Protein AF-A0A4Y5STG7-F1 (afdb_monomer_lite)

pLDDT: mean 82.43, std 17.1, range [33.97, 97.94]

Foldseek 3Di:
DDDDDPVVLLVVLQVLQVVLCVQAVQAAHSLLLQLLLLLQLLQPDHDDCVQVVCVNRVNDDGGDDPDPVSVVVNVVSSVVSSVVQNVQLPPVHNDDGDFDADPPPRATDNPSSVNSNVVNCVSCVPRVVVVLVDPPCVSVVSCVVVVPHPDPCPPPPNVVD

Sequence (161 aa):
MSGWHKQAELKRLDDALLKAAETNDDIMFLSELDGFFAGLLVCPDMIPPSRWLKEVWGGTVEPTFDSLADMQALLDLMMGHYNRVARMLTAPASYGPVMDEDRHSGQVIVANWVEGFVRAVRLQPSSWRRLSESDDRRRLQPFHSCSKYPWRGRERAILMM

Radius of gyration: 15.79 Å; chains: 1; bounding box: 41×28×42 Å

Secondary structure (DSSP, 8-state):
--S-S-HHHHHHHHHHHHHHHTT-TTSPPHHHHHHHHHHHHHSSS---HHHHHHHHTTTT-PPP-SSHHHHHHHHHHHHHHHHHHHHHHSSSP------EE-TTT--EEHHHHHHHHHHHHHH-HHHHHHHHTSS-GGGGGGGGGGGGS--TTTTTSGGG-

InterPro domains:
  IPR011978 YgfB-like [PF03695] (12-148)
  IPR011978 YgfB-like [TIGR02292] (9-136)
  IPR036255 YgfB-like superfamily [G3DSA:1.20.120.740] (7-151)
  IPR036255 YgfB-like superfamily [SSF101327] (10-148)

Structure (mmCIF, N/CA/C/O backbone):
data_AF-A0A4Y5STG7-F1
#
_entry.id   AF-A0A4Y5STG7-F1
#
loop_
_atom_site.group_PDB
_atom_site.id
_atom_site.type_symbol
_atom_site.label_atom_id
_atom_site.label_alt_id
_atom_site.label_comp_id
_atom_site.label_asym_id
_atom_site.label_entity_id
_atom_site.label_seq_id
_atom_site.pdbx_PDB_ins_code
_atom_site.Cartn_x
_atom_site.Cartn_y
_atom_site.Cartn_z
_atom_site.occupancy
_atom_site.B_iso_or_equiv
_atom_site.auth_seq_id
_atom_site.auth_comp_id
_atom_site.auth_asym_id
_atom_site.auth_atom_id
_atom_site.pdbx_PDB_model_num
ATOM 1 N N . MET A 1 1 ? -19.951 -1.371 -9.783 1.00 44.19 1 MET A N 1
ATOM 2 C CA . MET A 1 1 ? -18.694 -2.131 -9.610 1.00 44.19 1 MET A CA 1
ATOM 3 C C . MET A 1 1 ? -18.611 -3.269 -10.626 1.00 44.19 1 MET A C 1
ATOM 5 O O . MET A 1 1 ? -19.125 -4.356 -10.373 1.00 44.19 1 MET A O 1
ATOM 9 N N . SER A 1 2 ? -18.013 -3.034 -11.798 1.00 39.97 2 SER A N 1
ATOM 10 C CA . SER A 1 2 ? -17.689 -4.124 -12.732 1.00 39.97 2 SER A CA 1
ATOM 11 C C . SER A 1 2 ? -16.561 -4.993 -12.165 1.00 39.97 2 SER A C 1
ATOM 13 O O . SER A 1 2 ? -15.639 -4.483 -11.534 1.00 39.97 2 SER A O 1
ATOM 15 N N . GLY A 1 3 ? -16.683 -6.311 -12.341 1.00 52.72 3 GLY A N 1
ATOM 16 C CA . GLY A 1 3 ? -15.850 -7.328 -11.702 1.00 52.72 3 GLY A CA 1
ATOM 17 C C . GLY A 1 3 ? -14.376 -7.310 -12.109 1.00 52.72 3 GLY A C 1
ATOM 18 O O . GLY A 1 3 ? -14.059 -6.849 -13.195 1.00 52.72 3 GLY A O 1
ATOM 19 N N . TRP A 1 4 ? -13.534 -7.806 -11.184 1.00 45.47 4 TRP A N 1
ATOM 20 C CA . TRP A 1 4 ? -12.245 -8.529 -11.353 1.00 45.47 4 TRP A CA 1
ATOM 21 C C . TRP A 1 4 ? -11.451 -8.707 -10.049 1.00 45.47 4 TRP A C 1
ATOM 23 O O . TRP A 1 4 ? -10.384 -9.321 -10.034 1.00 45.47 4 TRP A O 1
ATOM 33 N N . HIS A 1 5 ? -12.011 -8.295 -8.913 1.00 54.47 5 HIS A N 1
ATOM 34 C CA . HIS A 1 5 ? -11.420 -8.517 -7.599 1.00 54.47 5 HIS A CA 1
ATOM 35 C C . HIS A 1 5 ? -12.252 -9.513 -6.782 1.00 54.47 5 HIS A C 1
ATOM 37 O O . HIS A 1 5 ? -13.481 -9.519 -6.871 1.00 54.47 5 HIS A O 1
ATOM 43 N N . LYS A 1 6 ? -11.606 -10.335 -5.941 1.00 56.09 6 LYS A N 1
ATOM 44 C CA . LYS A 1 6 ? -12.297 -10.960 -4.800 1.00 56.09 6 LYS A CA 1
ATOM 45 C C . LYS A 1 6 ? -12.760 -9.821 -3.886 1.00 56.09 6 LYS A C 1
ATOM 47 O O . LYS A 1 6 ? -11.995 -9.365 -3.043 1.00 56.09 6 LYS A O 1
ATOM 52 N N . GLN A 1 7 ? -13.984 -9.346 -4.110 1.00 69.44 7 GLN A N 1
ATOM 53 C CA . GLN A 1 7 ? -14.515 -8.119 -3.510 1.00 69.44 7 GLN A CA 1
ATOM 54 C C . GLN A 1 7 ? -14.504 -8.157 -1.979 1.00 69.44 7 GLN A C 1
ATOM 56 O O . GLN A 1 7 ? -14.315 -7.129 -1.348 1.00 69.44 7 GLN A O 1
ATOM 61 N N . ALA A 1 8 ? -14.651 -9.340 -1.375 1.00 85.19 8 ALA A N 1
ATOM 62 C CA . ALA A 1 8 ? -14.747 -9.473 0.075 1.00 85.19 8 ALA A CA 1
ATOM 63 C C . ALA A 1 8 ? -13.466 -9.055 0.819 1.00 85.19 8 ALA A C 1
ATOM 65 O O . ALA A 1 8 ? -13.561 -8.326 1.797 1.00 85.19 8 ALA A O 1
ATOM 66 N N . GLU A 1 9 ? -12.281 -9.477 0.365 1.00 89.62 9 GLU A N 1
ATOM 67 C CA . GLU A 1 9 ? -11.023 -9.138 1.055 1.00 89.62 9 GLU A CA 1
ATOM 68 C C . GLU A 1 9 ? -10.639 -7.670 0.848 1.00 89.62 9 GLU A C 1
ATOM 70 O O . GLU A 1 9 ? -10.212 -7.014 1.791 1.00 89.62 9 GLU A O 1
ATOM 75 N N . LEU A 1 10 ? -10.848 -7.131 -0.362 1.00 92.00 10 LEU A N 1
ATOM 76 C CA . LEU A 1 10 ? -10.639 -5.701 -0.606 1.00 92.00 10 LEU A CA 1
ATOM 77 C C . LEU A 1 10 ? -11.610 -4.851 0.207 1.00 92.00 10 LEU A C 1
ATOM 79 O O . LEU A 1 10 ? -11.184 -3.870 0.792 1.00 92.00 10 LEU A O 1
ATOM 83 N N . LYS A 1 11 ? -12.882 -5.256 0.303 1.00 92.94 11 LYS A N 1
ATOM 84 C CA . LYS A 1 11 ? -13.861 -4.556 1.135 1.00 92.94 11 LYS A CA 1
ATOM 85 C C . LYS A 1 11 ? -13.470 -4.588 2.614 1.00 92.94 11 LYS A C 1
ATOM 87 O O . LYS A 1 11 ? -13.570 -3.570 3.277 1.00 92.94 11 LYS A O 1
ATOM 92 N N . ARG A 1 12 ? -13.018 -5.734 3.136 1.00 95.38 12 ARG A N 1
ATOM 93 C CA . ARG A 1 12 ? -12.550 -5.824 4.531 1.00 95.38 12 ARG A CA 1
ATOM 94 C C . ARG A 1 12 ? -11.361 -4.907 4.791 1.00 95.38 12 ARG A C 1
ATOM 96 O O . ARG A 1 12 ? -11.323 -4.273 5.836 1.00 95.38 12 ARG A O 1
ATOM 103 N N . LEU A 1 13 ? -10.412 -4.850 3.856 1.00 96.75 13 LEU A N 1
ATOM 104 C CA . LEU A 1 13 ? -9.285 -3.928 3.954 1.00 96.75 13 LEU A CA 1
ATOM 105 C C . LEU A 1 13 ? -9.756 -2.469 3.896 1.00 96.75 13 LEU A C 1
ATOM 107 O O . LEU A 1 13 ? -9.337 -1.688 4.735 1.00 96.75 13 LEU A O 1
ATOM 111 N N . ASP A 1 14 ? -10.651 -2.124 2.970 1.00 95.69 14 ASP A N 1
ATOM 112 C CA . ASP A 1 14 ? -11.227 -0.777 2.856 1.00 95.69 14 ASP A CA 1
ATOM 113 C C . ASP A 1 14 ? -11.916 -0.343 4.156 1.00 95.69 14 ASP A C 1
ATOM 115 O O . ASP A 1 14 ? -11.579 0.686 4.732 1.00 95.69 14 ASP A O 1
ATOM 119 N N . ASP A 1 15 ? -12.811 -1.187 4.682 1.00 95.50 15 ASP A N 1
ATOM 120 C CA . ASP A 1 15 ? -13.522 -0.936 5.936 1.00 95.50 15 ASP A CA 1
ATOM 121 C C . ASP A 1 15 ? -12.534 -0.764 7.114 1.00 95.50 15 ASP A C 1
ATOM 123 O O . ASP A 1 15 ? -12.730 0.094 7.975 1.00 95.50 15 ASP A O 1
ATOM 127 N N . ALA A 1 16 ? -11.459 -1.561 7.158 1.00 95.56 16 ALA A N 1
ATOM 128 C CA . ALA A 1 16 ? -10.450 -1.488 8.215 1.00 95.56 16 ALA A CA 1
ATOM 129 C C . ALA A 1 16 ? -9.566 -0.231 8.114 1.00 95.56 16 ALA A C 1
ATOM 131 O O . ALA A 1 16 ? -9.247 0.365 9.143 1.00 95.56 16 ALA A O 1
ATOM 132 N N . LEU A 1 17 ? -9.201 0.196 6.899 1.00 95.44 17 LEU A N 1
ATOM 133 C CA . LEU A 1 17 ? -8.479 1.451 6.662 1.00 95.44 17 LEU A CA 1
ATOM 134 C C . LEU A 1 17 ? -9.345 2.658 7.035 1.00 95.44 17 LEU A C 1
ATOM 136 O O . LEU A 1 17 ? -8.863 3.565 7.706 1.00 95.44 17 LEU A O 1
ATOM 140 N N . LEU A 1 18 ? -10.635 2.637 6.680 1.00 94.44 18 LEU A N 1
ATOM 141 C CA . LEU A 1 18 ? -11.593 3.675 7.071 1.00 94.44 18 LEU A CA 1
ATOM 142 C C . LEU A 1 18 ? -11.741 3.774 8.593 1.00 94.44 18 LEU A C 1
ATOM 144 O O . LEU A 1 18 ? -11.755 4.882 9.119 1.00 94.44 18 LEU A O 1
ATOM 148 N N . LYS A 1 19 ? -11.797 2.640 9.308 1.00 94.19 19 LYS A N 1
ATOM 149 C CA . LYS A 1 19 ? -11.814 2.639 10.780 1.00 94.19 19 LYS A CA 1
ATOM 150 C C . LYS A 1 19 ? -10.522 3.227 11.355 1.00 94.19 19 LYS A C 1
ATOM 152 O O . LYS A 1 19 ? -10.571 4.065 12.245 1.00 94.19 19 LYS A O 1
ATOM 157 N N . ALA A 1 20 ? -9.358 2.809 10.857 1.00 92.88 20 ALA A N 1
ATOM 158 C CA . ALA A 1 20 ? -8.079 3.338 11.332 1.00 92.88 20 ALA A CA 1
ATOM 159 C C . ALA A 1 20 ? -7.955 4.856 11.094 1.00 92.88 20 ALA A C 1
ATOM 161 O O . ALA A 1 20 ? -7.399 5.563 11.940 1.00 92.88 20 ALA A O 1
ATOM 162 N N . ALA A 1 21 ? -8.550 5.355 10.005 1.00 93.00 21 ALA A N 1
ATOM 163 C CA . ALA A 1 21 ? -8.574 6.773 9.667 1.00 93.00 21 ALA A CA 1
ATOM 164 C C . ALA A 1 21 ? -9.324 7.655 10.677 1.00 93.00 21 ALA A C 1
ATOM 166 O O . ALA A 1 21 ? -9.066 8.852 10.754 1.00 93.00 21 ALA A O 1
ATOM 167 N N . GLU A 1 22 ? -10.193 7.076 11.513 1.00 92.88 22 GLU A N 1
ATOM 168 C CA . GLU A 1 22 ? -10.847 7.797 12.615 1.00 92.88 22 GLU A CA 1
ATOM 169 C C . GLU A 1 22 ? -9.840 8.307 13.661 1.00 92.88 22 GLU A C 1
ATOM 171 O O . GLU A 1 22 ? -10.132 9.253 14.392 1.00 92.88 22 GLU A O 1
ATOM 176 N N . THR A 1 23 ? -8.653 7.693 13.733 1.00 90.81 23 THR A N 1
ATOM 177 C CA . THR A 1 23 ? -7.586 8.041 14.690 1.00 90.81 23 THR A CA 1
ATOM 178 C C . THR A 1 23 ? -6.306 8.556 14.028 1.00 90.81 23 THR A C 1
ATOM 180 O O . THR A 1 23 ? -5.401 9.004 14.730 1.00 90.81 23 THR A O 1
ATOM 183 N N . ASN A 1 24 ? -6.223 8.486 12.697 1.00 90.94 24 ASN A N 1
ATOM 184 C CA . ASN A 1 24 ? -5.108 8.973 11.892 1.00 90.94 24 ASN A CA 1
ATOM 185 C C . ASN A 1 24 ? -5.610 9.340 10.487 1.00 90.94 24 ASN A C 1
ATOM 187 O O . ASN A 1 24 ? -5.782 8.465 9.645 1.00 90.94 24 ASN A O 1
ATOM 191 N N . ASP A 1 25 ? -5.810 10.624 10.222 1.00 88.50 25 ASP A N 1
ATOM 192 C CA . ASP A 1 25 ? -6.300 11.137 8.941 1.00 88.50 25 ASP A CA 1
ATOM 193 C C . ASP A 1 25 ? -5.273 11.078 7.796 1.00 88.50 25 ASP A C 1
ATOM 195 O O . ASP A 1 25 ? -5.662 11.202 6.635 1.00 88.50 25 ASP A O 1
ATOM 199 N N . ASP A 1 26 ? -3.999 10.816 8.098 1.00 90.88 26 ASP A N 1
ATOM 200 C CA . ASP A 1 26 ? -2.914 10.684 7.117 1.00 90.88 26 ASP A CA 1
ATOM 201 C C . ASP A 1 26 ? -2.709 9.234 6.617 1.00 90.88 26 ASP A C 1
ATOM 203 O O . ASP A 1 26 ? -1.812 8.967 5.803 1.00 90.88 26 ASP A O 1
ATOM 207 N N . ILE A 1 27 ? -3.505 8.269 7.097 1.00 94.00 27 ILE A N 1
ATOM 208 C CA . ILE A 1 27 ? -3.437 6.878 6.628 1.00 94.00 27 ILE A CA 1
ATOM 209 C C . ILE A 1 27 ? -3.841 6.758 5.150 1.00 94.00 27 ILE A C 1
ATOM 211 O O . ILE A 1 27 ? -4.829 7.336 4.702 1.00 94.00 27 ILE A O 1
ATOM 215 N N . MET A 1 28 ? -3.116 5.936 4.388 1.00 95.69 28 MET A N 1
ATOM 216 C CA . MET A 1 28 ? -3.475 5.641 2.996 1.00 95.69 28 MET A CA 1
ATOM 217 C C . MET A 1 28 ? -4.810 4.893 2.897 1.00 95.69 28 MET A C 1
ATOM 219 O O . MET A 1 28 ? -4.991 3.837 3.509 1.00 95.69 28 MET A O 1
ATOM 223 N N . PHE A 1 29 ? -5.701 5.363 2.025 1.00 95.06 29 PHE A N 1
ATOM 224 C CA . PHE A 1 29 ? -6.905 4.619 1.640 1.00 95.06 29 PHE A CA 1
ATOM 225 C C . PHE A 1 29 ? -6.623 3.573 0.558 1.00 95.06 29 PHE A C 1
ATOM 227 O O . PHE A 1 29 ? -5.552 3.552 -0.045 1.00 95.06 29 PHE A O 1
ATOM 234 N N . LEU A 1 30 ? -7.587 2.682 0.299 1.00 96.31 30 LEU A N 1
ATOM 235 C CA . LEU A 1 30 ? -7.372 1.461 -0.482 1.00 96.31 30 LEU A CA 1
ATOM 236 C C . LEU A 1 30 ? -6.740 1.697 -1.868 1.00 96.31 30 LEU A C 1
ATOM 238 O O . LEU A 1 30 ? -5.811 0.980 -2.237 1.00 96.31 30 LEU A O 1
ATOM 242 N N . SER A 1 31 ? -7.226 2.682 -2.628 1.00 96.00 31 SER A N 1
ATOM 243 C CA . SER A 1 31 ? -6.688 3.020 -3.957 1.00 96.00 31 SER A CA 1
ATOM 244 C C . SER A 1 31 ? -5.243 3.527 -3.886 1.00 96.00 31 SER A C 1
ATOM 246 O O . SER A 1 31 ? -4.383 3.069 -4.641 1.00 96.00 31 SER A O 1
ATOM 248 N N . GLU A 1 32 ? -4.942 4.414 -2.932 1.00 97.19 32 GLU A N 1
ATOM 249 C CA . GLU A 1 32 ? -3.579 4.896 -2.681 1.00 97.19 32 GLU A CA 1
ATOM 250 C C . GLU A 1 32 ? -2.660 3.749 -2.237 1.00 97.19 32 GLU A C 1
ATOM 252 O O . GLU A 1 32 ? -1.571 3.578 -2.783 1.00 97.19 32 GLU A O 1
ATOM 257 N N . LEU A 1 33 ? -3.119 2.901 -1.315 1.00 97.94 33 LEU A N 1
ATOM 258 C CA . LEU A 1 33 ? -2.368 1.752 -0.815 1.00 97.94 33 LEU A CA 1
ATOM 259 C C . LEU A 1 33 ? -2.041 0.738 -1.926 1.00 97.94 33 LEU A C 1
ATOM 261 O O . LEU A 1 33 ? -0.920 0.227 -1.977 1.00 97.94 33 LEU A O 1
ATOM 265 N N . ASP A 1 34 ? -2.982 0.457 -2.833 1.00 97.56 34 ASP A N 1
ATOM 266 C CA . ASP A 1 34 ? -2.744 -0.422 -3.987 1.00 97.56 34 ASP A CA 1
ATOM 267 C C . ASP A 1 34 ? -1.675 0.162 -4.921 1.00 97.56 34 ASP A C 1
ATOM 269 O O . ASP A 1 34 ? -0.756 -0.552 -5.335 1.00 97.56 34 ASP A O 1
ATOM 273 N N . GLY A 1 35 ? -1.738 1.468 -5.200 1.00 96.12 35 GLY A N 1
ATOM 274 C CA . GLY A 1 35 ? -0.716 2.165 -5.980 1.00 96.12 35 GLY A CA 1
ATOM 275 C C . GLY A 1 35 ? 0.652 2.153 -5.308 1.00 96.12 35 GLY A C 1
ATOM 276 O O . GLY A 1 35 ? 1.668 1.881 -5.957 1.00 96.12 35 GLY A O 1
ATOM 277 N N . PHE A 1 36 ? 0.685 2.354 -3.992 1.00 97.50 36 PHE A N 1
ATOM 278 C CA . PHE A 1 36 ? 1.898 2.268 -3.188 1.00 97.50 36 PHE A CA 1
ATOM 279 C C . PHE A 1 36 ? 2.520 0.871 -3.257 1.00 97.50 36 PHE A C 1
ATOM 281 O O . PHE A 1 36 ? 3.694 0.737 -3.603 1.00 97.50 36 PHE A O 1
ATOM 288 N N . PHE A 1 37 ? 1.743 -0.190 -3.030 1.00 97.81 37 PHE A N 1
ATOM 289 C CA . PHE A 1 37 ? 2.237 -1.564 -3.134 1.00 97.81 37 PHE A CA 1
ATOM 290 C C . PHE A 1 37 ? 2.693 -1.927 -4.543 1.00 97.81 37 PHE A C 1
ATOM 292 O O . PHE A 1 37 ? 3.731 -2.577 -4.692 1.00 97.81 37 PHE A O 1
ATOM 299 N N . ALA A 1 38 ? 1.979 -1.478 -5.575 1.00 95.56 38 ALA A N 1
ATOM 300 C CA . ALA A 1 38 ? 2.411 -1.655 -6.953 1.00 95.56 38 ALA A CA 1
ATOM 301 C C . ALA A 1 38 ? 3.780 -1.002 -7.197 1.00 95.56 38 ALA A C 1
ATOM 303 O O . ALA A 1 38 ? 4.667 -1.644 -7.757 1.00 95.56 38 ALA A O 1
ATOM 304 N N . GLY A 1 39 ? 3.994 0.223 -6.711 1.00 93.81 39 GLY A N 1
ATOM 305 C CA . GLY A 1 39 ? 5.297 0.885 -6.769 1.00 93.81 39 GLY A CA 1
ATOM 306 C C . GLY A 1 39 ? 6.383 0.103 -6.025 1.00 93.81 39 GLY A C 1
ATOM 307 O O . GLY A 1 39 ? 7.427 -0.201 -6.601 1.00 93.81 39 GLY A O 1
ATOM 308 N N . LEU A 1 40 ? 6.136 -0.313 -4.779 1.00 95.62 40 LEU A N 1
ATOM 309 C CA . LEU A 1 40 ? 7.107 -1.090 -3.994 1.00 95.62 40 LEU A CA 1
ATOM 310 C C . LEU A 1 40 ? 7.556 -2.370 -4.711 1.00 95.62 40 LEU A C 1
ATOM 312 O O . LEU A 1 40 ? 8.731 -2.720 -4.663 1.00 95.62 40 LEU A O 1
ATOM 316 N N . LEU A 1 41 ? 6.619 -3.070 -5.352 1.00 94.19 41 LEU A N 1
ATOM 317 C CA . LEU A 1 41 ? 6.858 -4.361 -6.000 1.00 94.19 41 LEU A CA 1
ATOM 318 C C . LEU A 1 41 ? 7.508 -4.245 -7.384 1.00 94.19 41 LEU A C 1
ATOM 320 O O . LEU A 1 41 ? 8.085 -5.213 -7.876 1.00 94.19 41 LEU A O 1
ATOM 324 N N . VAL A 1 42 ? 7.417 -3.076 -8.014 1.00 90.88 42 VAL A N 1
ATOM 325 C CA . VAL A 1 42 ? 8.059 -2.777 -9.305 1.00 90.88 42 VAL A CA 1
ATOM 326 C C . VAL A 1 42 ? 9.458 -2.210 -9.113 1.00 90.88 42 VAL A C 1
ATOM 328 O O . VAL A 1 42 ? 10.309 -2.368 -9.994 1.00 90.88 42 VAL A O 1
ATOM 331 N N . CYS A 1 43 ? 9.701 -1.573 -7.964 1.00 89.31 43 CYS A N 1
ATOM 332 C CA . CYS A 1 43 ? 11.016 -1.097 -7.572 1.00 89.31 43 CYS A CA 1
ATOM 333 C C . CYS A 1 43 ? 12.054 -2.230 -7.726 1.00 89.31 43 CYS A C 1
ATOM 335 O O . CYS A 1 43 ? 11.841 -3.328 -7.206 1.00 89.31 43 CYS A O 1
ATOM 337 N N . PRO A 1 44 ? 13.185 -1.996 -8.421 1.00 83.50 44 PRO A N 1
ATOM 338 C CA . PRO A 1 44 ? 14.191 -3.036 -8.647 1.00 83.50 44 PRO A CA 1
ATOM 339 C C . PRO A 1 44 ? 14.796 -3.606 -7.363 1.00 83.50 44 PRO A C 1
ATOM 341 O O . PRO A 1 44 ? 15.177 -4.774 -7.334 1.00 83.50 44 PRO A O 1
ATOM 344 N N . ASP A 1 45 ? 14.874 -2.779 -6.319 1.00 89.38 45 ASP A N 1
ATOM 345 C CA . ASP A 1 45 ? 15.409 -3.166 -5.021 1.00 89.38 45 ASP A CA 1
ATOM 346 C C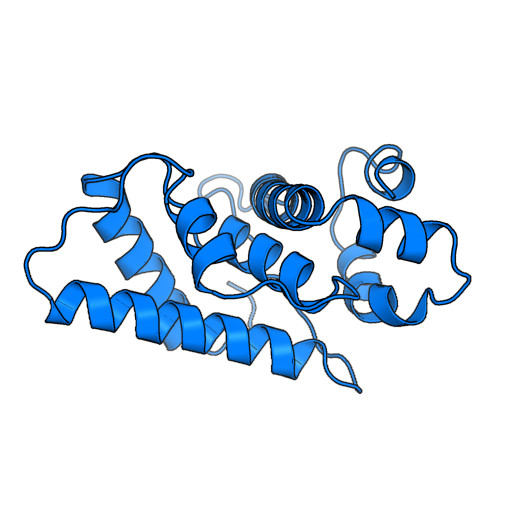 . ASP A 1 45 ? 14.279 -3.303 -4.002 1.00 89.38 45 ASP A C 1
ATOM 348 O O . ASP A 1 45 ? 13.398 -2.445 -3.911 1.00 89.38 45 ASP A O 1
ATOM 352 N N . MET A 1 46 ? 14.350 -4.354 -3.187 1.00 90.62 46 MET A N 1
ATOM 353 C CA . MET A 1 46 ? 13.384 -4.596 -2.120 1.00 90.62 46 MET A CA 1
ATOM 354 C C . MET A 1 46 ? 13.428 -3.476 -1.073 1.00 90.62 46 MET A C 1
ATOM 356 O O . MET A 1 46 ? 14.492 -3.093 -0.581 1.00 90.62 46 MET A O 1
ATOM 360 N N . ILE A 1 47 ? 12.248 -2.978 -0.705 1.00 92.81 47 ILE A N 1
ATOM 361 C CA . ILE A 1 47 ? 12.054 -2.034 0.396 1.00 92.81 47 ILE A CA 1
ATOM 362 C C . ILE A 1 47 ? 11.436 -2.816 1.567 1.00 92.81 47 ILE A C 1
ATOM 364 O O . ILE A 1 47 ? 10.373 -3.414 1.388 1.00 92.81 47 ILE A O 1
ATOM 368 N N . PRO A 1 48 ? 12.062 -2.846 2.759 1.00 91.62 48 PRO A N 1
ATOM 369 C CA . PRO A 1 48 ? 11.589 -3.681 3.860 1.00 91.62 48 PRO A CA 1
ATOM 370 C C . PRO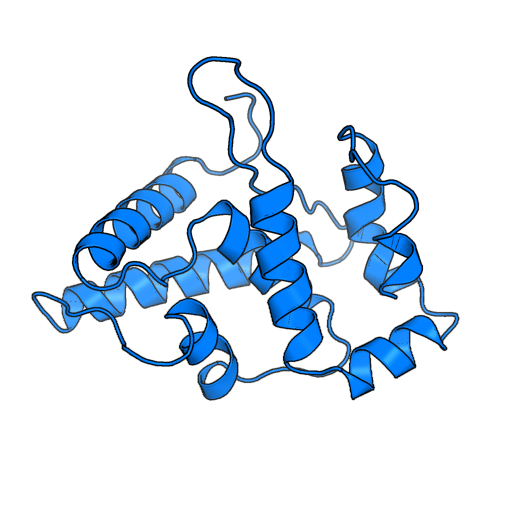 A 1 48 ? 10.304 -3.127 4.502 1.00 91.62 48 PRO A C 1
ATOM 372 O O . PRO A 1 48 ? 10.139 -1.902 4.554 1.00 91.62 48 PRO A O 1
ATOM 375 N N . PRO A 1 49 ? 9.442 -3.992 5.080 1.00 91.44 49 PRO A N 1
ATOM 376 C CA . PRO A 1 49 ? 8.224 -3.576 5.781 1.00 91.44 49 PRO A CA 1
ATOM 377 C C . PRO A 1 49 ? 8.421 -2.506 6.839 1.00 91.44 49 PRO A C 1
ATOM 379 O O . PRO A 1 49 ? 7.674 -1.538 6.869 1.00 91.44 49 PRO A O 1
ATOM 382 N N . SER A 1 50 ? 9.489 -2.591 7.628 1.00 89.62 50 SER A N 1
ATOM 383 C CA . SER A 1 50 ? 9.811 -1.581 8.643 1.00 89.62 50 SER A CA 1
ATOM 384 C C . SER A 1 50 ? 9.983 -0.161 8.087 1.00 89.62 50 SER A C 1
ATOM 386 O O . SER A 1 50 ? 9.875 0.807 8.843 1.00 89.62 50 SER A O 1
ATOM 388 N N . ARG A 1 51 ? 10.261 -0.023 6.783 1.00 91.38 51 ARG A N 1
ATOM 389 C CA . ARG A 1 51 ? 10.389 1.263 6.097 1.00 91.38 51 ARG A CA 1
ATOM 390 C C . ARG A 1 51 ? 9.083 1.697 5.449 1.00 91.38 51 ARG A C 1
ATOM 392 O O . ARG A 1 51 ? 8.669 2.828 5.665 1.00 91.38 51 ARG A O 1
ATOM 399 N N . TRP A 1 52 ? 8.449 0.829 4.663 1.00 94.00 52 TRP A N 1
ATOM 400 C CA . TRP A 1 52 ? 7.241 1.221 3.935 1.00 94.00 52 TRP A CA 1
ATOM 401 C C . TRP A 1 52 ? 5.992 1.269 4.818 1.00 94.00 52 TRP A C 1
ATOM 403 O O . TRP A 1 52 ? 5.080 2.023 4.509 1.00 94.00 52 TRP A O 1
ATOM 413 N N . LEU A 1 53 ? 5.947 0.537 5.936 1.00 93.12 53 LEU A N 1
ATOM 414 C CA . LEU A 1 53 ? 4.790 0.539 6.836 1.00 93.12 53 LEU A CA 1
ATOM 415 C C . LEU A 1 53 ? 4.566 1.914 7.476 1.00 93.12 53 LEU A C 1
ATOM 417 O O . LEU A 1 53 ? 3.432 2.352 7.600 1.00 93.12 53 LEU A O 1
ATOM 421 N N . LYS A 1 54 ? 5.648 2.634 7.797 1.00 90.81 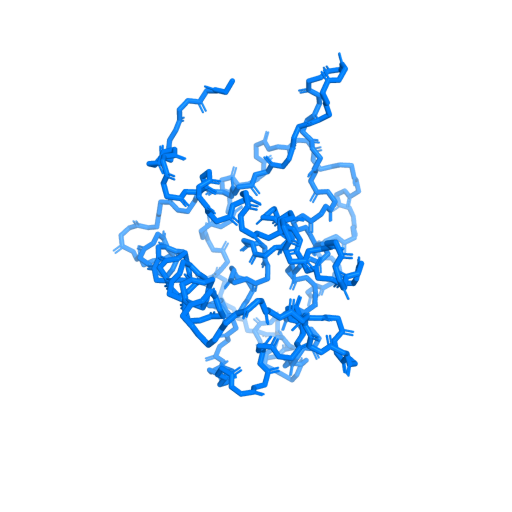54 LYS A N 1
ATOM 422 C CA . LYS A 1 54 ? 5.570 4.003 8.328 1.00 90.81 54 LYS A CA 1
ATOM 423 C C . LYS A 1 54 ? 4.916 4.970 7.348 1.00 90.81 54 LYS A C 1
ATOM 425 O O . LYS A 1 54 ? 4.198 5.865 7.771 1.00 90.81 54 LYS A O 1
ATOM 430 N N . GLU A 1 55 ? 5.153 4.783 6.051 1.00 94.19 55 GLU A N 1
ATOM 431 C CA . GLU A 1 55 ? 4.530 5.609 5.015 1.00 94.19 55 GLU A CA 1
ATOM 432 C C . GLU A 1 55 ? 3.026 5.363 4.926 1.00 94.19 55 GLU A C 1
ATOM 434 O O . GLU A 1 55 ? 2.276 6.313 4.732 1.00 94.19 55 GLU A O 1
ATOM 439 N N . VAL A 1 56 ? 2.568 4.121 5.122 1.00 94.56 56 VAL A N 1
ATOM 440 C CA . VAL A 1 56 ? 1.128 3.810 5.118 1.00 94.56 56 VAL A CA 1
ATOM 441 C C . VAL A 1 56 ? 0.382 4.634 6.169 1.00 94.56 56 VAL A C 1
ATOM 443 O O . VAL A 1 56 ? -0.745 5.038 5.920 1.00 94.56 56 VAL A O 1
ATOM 446 N N . TRP A 1 57 ? 1.031 4.946 7.294 1.00 91.19 57 TRP A N 1
ATOM 447 C CA . TRP A 1 57 ? 0.487 5.772 8.377 1.00 91.19 57 TRP A CA 1
ATOM 448 C C . TRP A 1 57 ? 0.688 7.285 8.205 1.00 91.19 57 TRP A C 1
ATOM 450 O O . TRP A 1 57 ? 0.428 8.028 9.143 1.00 91.19 57 TRP A O 1
ATOM 460 N N . GLY A 1 58 ? 1.241 7.750 7.082 1.00 85.56 58 GLY A N 1
ATOM 461 C CA . GLY A 1 58 ? 1.553 9.175 6.889 1.00 85.56 58 GLY A CA 1
ATOM 462 C C . GLY A 1 58 ? 2.916 9.625 7.434 1.00 85.56 58 GLY A C 1
ATOM 463 O O . GLY A 1 58 ? 3.258 10.802 7.371 1.00 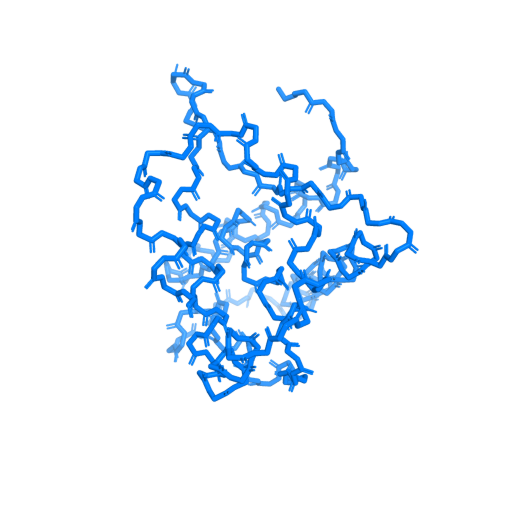85.56 58 GLY A O 1
ATOM 464 N N . GLY A 1 59 ? 3.746 8.701 7.930 1.00 76.75 59 GLY A N 1
ATOM 465 C CA . GLY A 1 59 ? 5.139 8.967 8.312 1.00 76.75 59 GLY A CA 1
ATOM 466 C C . GLY A 1 59 ? 5.356 9.531 9.720 1.00 76.75 59 GLY A C 1
ATOM 467 O O . GLY A 1 59 ? 6.511 9.702 10.118 1.00 76.75 59 GLY A O 1
ATOM 468 N N . THR A 1 60 ? 4.296 9.794 10.487 1.00 69.31 60 THR A N 1
ATOM 469 C CA . THR A 1 60 ? 4.384 10.487 11.786 1.00 69.31 60 THR A CA 1
ATOM 470 C C . THR A 1 60 ? 3.719 9.724 12.929 1.00 69.31 60 THR A C 1
ATOM 472 O O . THR A 1 60 ? 4.389 9.434 13.921 1.00 69.31 60 THR A O 1
ATOM 475 N N . VAL A 1 61 ? 2.435 9.385 12.809 1.00 76.00 61 VAL A N 1
ATOM 476 C CA . VAL A 1 61 ? 1.627 8.837 13.907 1.00 76.00 61 VAL A CA 1
ATOM 477 C C . VAL A 1 61 ? 1.024 7.503 13.487 1.00 76.00 61 VAL A C 1
ATOM 479 O O . VAL A 1 61 ? 0.364 7.407 12.462 1.00 76.00 61 VAL A O 1
ATOM 482 N N . GLU A 1 62 ? 1.251 6.449 14.269 1.00 82.19 62 GLU A N 1
ATOM 483 C CA . GLU A 1 62 ? 0.550 5.177 14.058 1.00 82.19 62 GLU A CA 1
ATOM 484 C C . GLU A 1 62 ? -0.916 5.314 14.507 1.00 82.19 62 GLU A C 1
ATOM 486 O O . GLU A 1 62 ? -1.169 5.969 15.524 1.00 82.19 62 GLU A O 1
ATOM 491 N N . PRO A 1 63 ? -1.890 4.708 13.797 1.00 82.62 63 PRO A N 1
ATOM 492 C CA . PRO A 1 63 ? -3.276 4.696 14.252 1.00 82.62 63 PRO A CA 1
ATOM 493 C C . PRO A 1 63 ? -3.399 4.093 15.654 1.00 82.62 63 PRO A C 1
ATOM 495 O O . PRO A 1 63 ? -2.661 3.178 16.027 1.00 82.62 63 PRO A O 1
ATOM 498 N N . THR A 1 64 ? -4.364 4.581 16.430 1.00 87.88 64 THR A N 1
ATOM 499 C CA . THR A 1 64 ? -4.685 3.973 17.724 1.00 87.88 64 THR A CA 1
ATOM 500 C C . THR A 1 64 ? -5.668 2.832 17.500 1.00 87.88 64 THR A C 1
ATOM 502 O O . THR A 1 64 ? -6.692 3.000 16.843 1.00 87.88 64 THR A O 1
ATOM 505 N N . PHE A 1 65 ? -5.363 1.664 18.061 1.00 89.44 65 PHE A N 1
ATOM 506 C CA . PHE A 1 65 ? -6.201 0.473 17.956 1.00 89.44 65 PHE A CA 1
ATOM 507 C C . PHE A 1 65 ? -6.812 0.130 19.314 1.00 89.44 65 PHE A C 1
ATOM 509 O O . PHE A 1 65 ? -6.137 0.223 20.340 1.00 89.44 65 PHE A O 1
ATOM 516 N N . ASP A 1 66 ? -8.067 -0.327 19.307 1.00 88.62 66 ASP A N 1
ATOM 517 C CA . ASP A 1 66 ? -8.777 -0.784 20.512 1.00 88.62 66 ASP A CA 1
ATOM 518 C C . ASP A 1 66 ? -8.054 -1.969 21.178 1.00 88.62 66 ASP A C 1
ATOM 520 O O . ASP A 1 66 ? -8.092 -2.149 22.398 1.00 88.62 66 ASP A O 1
ATOM 524 N N . SER A 1 67 ? -7.373 -2.788 20.370 1.00 92.75 67 SER A N 1
ATOM 525 C CA . SER A 1 67 ? -6.584 -3.923 20.826 1.00 92.75 67 SER A CA 1
ATOM 526 C C . SER A 1 67 ? -5.430 -4.256 19.874 1.00 92.75 67 SER A C 1
ATOM 528 O O . SER A 1 67 ? -5.450 -3.931 18.685 1.00 92.75 67 SER A O 1
ATOM 530 N N . LEU A 1 68 ? -4.440 -5.003 20.377 1.00 92.25 68 LEU A N 1
ATOM 531 C CA . LEU A 1 68 ? -3.385 -5.593 19.539 1.00 92.25 68 LEU A CA 1
ATOM 532 C C . LEU A 1 68 ? -3.951 -6.535 18.464 1.00 92.25 68 LEU A C 1
ATOM 534 O O . LEU A 1 68 ? -3.344 -6.690 17.407 1.00 92.25 68 LEU A O 1
ATOM 538 N N . ALA A 1 69 ? -5.105 -7.160 18.719 1.00 94.56 69 ALA A N 1
ATOM 539 C CA . ALA A 1 69 ? -5.757 -8.034 17.751 1.00 94.56 69 ALA A CA 1
ATOM 540 C C . ALA A 1 69 ? -6.303 -7.242 16.554 1.00 94.56 69 ALA A C 1
ATOM 542 O O . ALA A 1 69 ? -6.170 -7.701 15.422 1.00 94.56 69 ALA A O 1
ATOM 543 N N . ASP A 1 70 ? -6.845 -6.042 16.782 1.00 91.94 70 ASP A N 1
ATOM 544 C CA . ASP A 1 70 ? -7.334 -5.170 15.707 1.00 91.94 70 ASP A CA 1
ATOM 545 C C . ASP A 1 70 ? -6.183 -4.645 14.842 1.00 91.94 70 ASP A C 1
ATOM 547 O O . ASP A 1 70 ? -6.268 -4.670 13.613 1.00 91.94 70 ASP A O 1
ATOM 551 N N . MET A 1 71 ? -5.073 -4.250 15.476 1.00 92.31 71 MET A N 1
ATOM 552 C CA . MET A 1 71 ? -3.844 -3.875 14.770 1.00 92.31 71 MET A CA 1
ATOM 553 C C . MET A 1 71 ? -3.341 -5.028 13.894 1.00 92.31 71 MET A C 1
ATOM 555 O O . MET A 1 71 ? -3.078 -4.843 12.705 1.00 92.31 71 MET A O 1
ATOM 559 N N . GLN A 1 72 ? -3.230 -6.232 14.465 1.00 94.94 72 GLN A N 1
ATOM 560 C CA . GLN A 1 72 ? -2.762 -7.406 13.732 1.00 94.94 72 GLN A CA 1
ATOM 561 C C . GLN A 1 72 ? -3.700 -7.755 12.570 1.00 94.94 72 GLN A C 1
ATOM 563 O O . GLN A 1 72 ? -3.223 -8.056 11.479 1.00 94.94 72 GLN A O 1
ATOM 568 N N . ALA A 1 73 ? -5.016 -7.649 12.763 1.00 95.62 73 ALA A N 1
ATOM 569 C CA . ALA A 1 73 ? -5.994 -7.907 11.713 1.00 95.62 73 ALA A CA 1
ATOM 570 C C . ALA A 1 73 ? -5.835 -6.951 10.517 1.00 95.62 73 ALA A C 1
ATOM 572 O O . ALA A 1 73 ? -5.882 -7.399 9.369 1.00 95.62 73 ALA A O 1
ATOM 573 N N . LEU A 1 74 ? -5.597 -5.654 10.758 1.00 95.19 74 LEU A N 1
ATOM 574 C CA . LEU A 1 74 ? -5.322 -4.701 9.677 1.00 95.19 74 LEU A CA 1
ATOM 575 C C . LEU A 1 74 ? -4.007 -5.033 8.956 1.00 95.19 74 LEU A C 1
ATOM 577 O O . LEU A 1 74 ? -3.972 -5.066 7.724 1.00 95.19 74 LEU A O 1
ATOM 581 N N . LEU A 1 75 ? -2.940 -5.332 9.702 1.00 95.19 75 LEU A N 1
ATOM 582 C CA . LEU A 1 75 ? -1.651 -5.715 9.120 1.00 95.19 75 LEU A CA 1
ATOM 583 C C . LEU A 1 75 ? -1.758 -6.982 8.259 1.00 95.19 75 LEU A C 1
ATOM 585 O O . LEU A 1 75 ? -1.176 -7.040 7.172 1.00 95.19 75 LEU A O 1
ATOM 589 N N . ASP A 1 76 ? -2.536 -7.971 8.695 1.00 96.31 76 ASP A N 1
ATOM 590 C CA . ASP A 1 76 ? -2.774 -9.206 7.946 1.00 96.31 76 ASP A CA 1
ATOM 591 C C . ASP A 1 76 ? -3.529 -8.932 6.636 1.00 96.31 76 ASP A C 1
ATOM 593 O O . ASP A 1 76 ? -3.163 -9.467 5.583 1.00 96.31 76 ASP A O 1
ATOM 597 N N . LEU A 1 77 ? -4.540 -8.054 6.663 1.00 97.19 77 LEU A N 1
ATOM 598 C CA . LEU A 1 77 ? -5.269 -7.619 5.466 1.00 97.19 77 LEU A CA 1
ATOM 599 C C . LEU A 1 77 ? -4.351 -6.873 4.488 1.00 97.19 77 LEU A C 1
ATOM 601 O O . LEU A 1 77 ? -4.355 -7.166 3.287 1.00 97.19 77 LEU A O 1
ATOM 605 N N . MET A 1 78 ? -3.516 -5.962 4.995 1.00 96.69 78 MET A N 1
ATOM 606 C CA . MET A 1 78 ? -2.525 -5.239 4.197 1.00 96.69 78 MET A CA 1
ATOM 607 C C . MET A 1 78 ? -1.531 -6.195 3.535 1.00 96.69 78 MET A C 1
ATOM 609 O O . MET A 1 78 ? -1.324 -6.129 2.324 1.00 96.69 78 MET A O 1
ATOM 613 N N . MET A 1 79 ? -0.958 -7.136 4.289 1.00 96.06 79 MET A N 1
ATOM 614 C CA . MET A 1 79 ? -0.034 -8.132 3.740 1.00 96.06 79 MET A CA 1
ATOM 615 C C . MET A 1 79 ? -0.726 -9.087 2.763 1.00 96.06 79 MET A C 1
ATOM 617 O O . MET A 1 79 ? -0.139 -9.486 1.752 1.00 96.06 79 MET A O 1
ATOM 621 N N . GLY A 1 80 ? -1.992 -9.425 3.005 1.00 96.19 80 GLY A N 1
ATOM 622 C CA . GLY A 1 80 ? -2.830 -10.161 2.063 1.00 96.19 80 GLY A CA 1
ATOM 623 C C . GLY A 1 80 ? -2.972 -9.428 0.726 1.00 96.19 80 GLY A C 1
ATOM 624 O O . GLY A 1 80 ? -2.832 -10.046 -0.339 1.00 96.19 80 GLY A O 1
ATOM 625 N N . HIS A 1 81 ? -3.186 -8.111 0.770 1.00 96.75 81 HIS A N 1
ATOM 626 C CA . HIS A 1 81 ? -3.270 -7.260 -0.412 1.00 96.75 81 HIS A CA 1
ATOM 627 C C . HIS A 1 81 ? -1.912 -7.080 -1.107 1.00 96.75 81 HIS A C 1
ATOM 629 O O . HIS A 1 81 ? -1.830 -7.301 -2.315 1.00 96.75 81 HIS A O 1
ATOM 635 N N . TYR A 1 82 ? -0.830 -6.832 -0.367 1.00 96.69 82 TYR A N 1
ATOM 636 C CA . TYR A 1 82 ? 0.537 -6.794 -0.900 1.00 96.69 82 TYR A CA 1
ATOM 637 C C . TYR A 1 82 ? 0.865 -8.072 -1.687 1.00 96.69 82 TYR A C 1
ATOM 639 O O . TYR A 1 82 ? 1.250 -8.033 -2.857 1.00 96.69 82 TYR A O 1
ATOM 647 N N . ASN A 1 83 ? 0.606 -9.237 -1.086 1.00 95.25 83 ASN A N 1
ATOM 648 C CA . ASN A 1 83 ? 0.834 -10.531 -1.726 1.00 95.25 83 ASN A CA 1
ATOM 649 C C . ASN A 1 83 ? -0.080 -10.756 -2.938 1.00 95.25 83 ASN A C 1
ATOM 651 O O . ASN A 1 83 ? 0.300 -11.438 -3.892 1.00 95.25 83 ASN A O 1
ATOM 655 N N . ARG A 1 84 ? -1.299 -10.203 -2.924 1.00 94.31 84 ARG A N 1
ATOM 656 C CA . ARG A 1 84 ? -2.188 -10.211 -4.090 1.00 94.31 84 ARG A CA 1
ATOM 657 C C . ARG A 1 84 ? -1.578 -9.413 -5.242 1.00 94.31 84 ARG A C 1
ATOM 659 O O . ARG A 1 84 ? -1.538 -9.946 -6.349 1.00 94.31 84 ARG A O 1
ATOM 666 N N . VAL A 1 85 ? -1.105 -8.194 -4.991 1.00 94.69 85 VAL A N 1
ATOM 667 C CA . VAL A 1 85 ? -0.455 -7.350 -6.006 1.00 94.69 85 VAL A CA 1
ATOM 668 C C . VAL A 1 85 ? 0.788 -8.052 -6.559 1.00 94.69 85 VAL A C 1
ATOM 670 O O . VAL A 1 85 ? 0.912 -8.194 -7.774 1.00 94.69 85 VAL A O 1
ATOM 673 N N . ALA A 1 86 ? 1.634 -8.619 -5.692 1.00 93.69 86 ALA A N 1
ATOM 674 C CA . ALA A 1 86 ? 2.839 -9.351 -6.091 1.00 93.69 86 ALA A CA 1
ATOM 675 C C . ALA A 1 86 ? 2.536 -10.511 -7.055 1.00 93.69 86 ALA A C 1
ATOM 677 O O . ALA A 1 86 ? 3.172 -10.649 -8.103 1.00 93.69 86 ALA A O 1
ATOM 678 N N . ARG A 1 87 ? 1.509 -11.316 -6.748 1.00 92.62 87 ARG A N 1
ATOM 679 C CA . ARG A 1 87 ? 1.061 -12.400 -7.637 1.00 92.62 87 ARG A CA 1
ATOM 680 C C . ARG A 1 87 ? 0.588 -11.881 -8.991 1.00 92.62 87 ARG A C 1
ATOM 682 O O . ARG A 1 87 ? 0.884 -12.501 -10.002 1.00 92.62 87 ARG A O 1
ATOM 689 N N . MET A 1 88 ? -0.132 -10.761 -9.025 1.00 89.44 88 MET A N 1
ATOM 690 C CA . MET A 1 88 ? -0.673 -10.208 -10.272 1.00 89.44 88 MET A CA 1
ATOM 691 C C . MET A 1 88 ? 0.381 -9.515 -11.142 1.00 89.44 88 MET A C 1
ATOM 693 O O . MET A 1 88 ? 0.194 -9.413 -12.353 1.00 89.44 88 MET A O 1
ATOM 697 N N . LEU A 1 89 ? 1.475 -9.042 -10.545 1.00 89.12 89 LEU A N 1
ATOM 698 C CA . LEU A 1 89 ? 2.627 -8.500 -11.270 1.00 89.12 89 LEU A CA 1
ATOM 699 C C . LEU A 1 89 ? 3.558 -9.602 -11.806 1.00 89.12 89 LEU A C 1
ATOM 701 O O . LEU A 1 89 ? 4.375 -9.338 -12.687 1.00 89.12 89 LEU A O 1
ATOM 705 N N . THR A 1 90 ? 3.428 -10.838 -11.313 1.00 88.12 90 THR A N 1
ATOM 706 C CA . THR A 1 90 ? 4.213 -11.987 -11.784 1.00 88.12 90 THR A CA 1
ATOM 707 C C . THR A 1 90 ? 3.712 -12.463 -13.151 1.00 88.12 90 THR A C 1
ATOM 709 O O . THR A 1 90 ? 2.510 -12.510 -13.395 1.00 88.12 90 THR A O 1
ATOM 712 N N . ALA A 1 91 ? 4.627 -12.824 -14.057 1.00 82.44 91 ALA A N 1
ATOM 713 C CA . ALA A 1 91 ? 4.277 -13.254 -15.410 1.00 82.44 91 ALA A CA 1
ATOM 714 C C . ALA A 1 91 ? 3.464 -14.576 -15.427 1.00 82.44 91 ALA A C 1
ATOM 716 O O . ALA A 1 91 ? 3.852 -15.520 -14.736 1.00 82.44 91 ALA A O 1
ATOM 717 N N . PRO A 1 92 ? 2.400 -14.693 -16.250 1.00 84.62 92 PRO A N 1
ATOM 718 C CA . PRO A 1 92 ? 1.822 -13.649 -17.098 1.00 84.62 92 PRO A CA 1
ATOM 719 C C . PRO A 1 92 ? 1.089 -12.597 -16.254 1.00 84.62 92 PRO A C 1
ATOM 721 O O . PRO A 1 92 ? 0.154 -12.917 -15.523 1.00 84.62 92 PRO A O 1
ATOM 724 N N . ALA A 1 93 ? 1.513 -11.337 -16.375 1.00 82.44 93 ALA A N 1
ATOM 725 C CA . ALA A 1 93 ? 1.007 -10.275 -15.520 1.00 82.44 93 ALA A CA 1
ATOM 726 C C . ALA A 1 93 ? -0.475 -10.013 -15.807 1.00 82.44 93 ALA A C 1
ATOM 728 O O . ALA A 1 93 ? -0.889 -9.838 -16.953 1.00 82.44 93 ALA A O 1
ATOM 729 N N . SER A 1 94 ? -1.262 -9.960 -14.740 1.00 85.00 94 SER A N 1
ATOM 730 C CA . SER A 1 94 ? -2.705 -9.732 -14.771 1.00 85.00 94 SER A CA 1
ATOM 731 C C . SER A 1 94 ? -3.106 -8.586 -13.843 1.00 85.00 94 SER A C 1
ATOM 733 O O . SER A 1 94 ? -4.234 -8.563 -13.348 1.00 85.00 94 SER A O 1
ATOM 735 N N . TYR A 1 95 ? -2.163 -7.690 -13.533 1.00 86.81 95 TYR A N 1
ATOM 736 C CA . TYR A 1 95 ? -2.385 -6.571 -12.629 1.00 86.81 95 TYR A CA 1
ATOM 737 C C . TYR A 1 95 ? -3.524 -5.677 -13.127 1.00 86.81 95 TYR A C 1
ATOM 739 O O . TYR A 1 95 ? -3.540 -5.215 -14.268 1.00 86.81 95 TYR A O 1
ATOM 747 N N . GLY A 1 96 ? -4.498 -5.489 -12.241 1.00 87.25 96 GLY A N 1
ATOM 748 C CA . GLY A 1 96 ? -5.624 -4.587 -12.401 1.00 87.25 96 GLY A CA 1
ATOM 749 C C . GLY A 1 96 ? -5.648 -3.693 -11.167 1.00 87.25 96 GLY A C 1
ATOM 750 O O . GLY A 1 96 ? -5.799 -4.254 -10.071 1.00 87.25 96 GLY A O 1
ATOM 751 N N . PRO A 1 97 ? -5.445 -2.373 -11.325 1.00 89.62 97 PRO A N 1
ATOM 752 C CA . PRO A 1 97 ? -5.396 -1.455 -10.201 1.00 89.62 97 PRO A CA 1
ATOM 753 C C . PRO A 1 97 ? -6.761 -1.351 -9.525 1.00 89.62 97 PRO A C 1
ATOM 755 O O . PRO A 1 97 ? -7.803 -1.418 -10.182 1.00 89.62 97 PRO A O 1
ATOM 758 N N . VAL A 1 98 ? -6.741 -1.184 -8.211 1.00 92.19 98 VAL A N 1
ATOM 759 C CA . VAL A 1 98 ?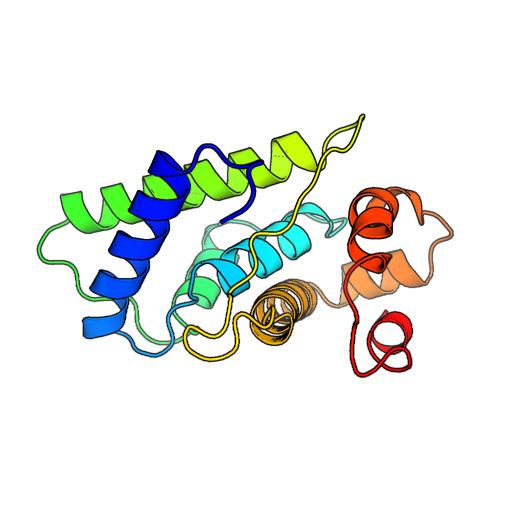 -7.905 -0.830 -7.410 1.00 92.19 98 VAL A CA 1
ATOM 760 C C . VAL A 1 98 ? -8.027 0.685 -7.458 1.00 92.19 98 VAL A C 1
ATOM 762 O O . VAL A 1 98 ? -7.141 1.394 -7.001 1.00 92.19 98 VAL A O 1
ATOM 765 N N . MET A 1 99 ? -9.103 1.165 -8.071 1.00 88.50 99 MET A N 1
ATOM 766 C CA . MET A 1 99 ? -9.352 2.588 -8.264 1.00 88.50 99 MET A CA 1
ATOM 767 C C . MET A 1 99 ? -10.591 3.003 -7.484 1.00 88.50 99 MET A C 1
ATOM 769 O O . MET A 1 99 ? -11.570 2.255 -7.436 1.00 88.50 99 MET A O 1
ATOM 773 N N . ASP A 1 100 ? -10.561 4.215 -6.944 1.00 88.19 100 ASP A N 1
ATOM 774 C CA . ASP A 1 100 ? -11.745 4.829 -6.355 1.00 88.19 100 ASP A CA 1
ATOM 775 C C . ASP A 1 100 ? -12.676 5.348 -7.452 1.00 88.19 100 ASP A C 1
ATOM 777 O O . ASP A 1 100 ? -12.247 5.716 -8.550 1.00 88.19 100 ASP A O 1
ATOM 781 N N . GLU A 1 101 ? -13.963 5.419 -7.134 1.00 86.38 101 GLU A N 1
ATOM 782 C CA . GLU A 1 101 ? -14.978 6.046 -7.972 1.00 86.38 101 GLU A CA 1
ATOM 783 C C . GLU A 1 101 ? -15.652 7.166 -7.179 1.00 86.38 101 GLU A C 1
ATOM 785 O O . GLU A 1 101 ? -16.041 6.989 -6.020 1.00 86.38 101 GLU A O 1
ATOM 790 N N . ASP A 1 102 ? -15.822 8.324 -7.812 1.00 82.88 102 ASP A N 1
ATOM 791 C CA . ASP A 1 102 ? -16.647 9.390 -7.263 1.00 82.88 102 ASP A CA 1
ATOM 792 C C . ASP A 1 102 ? -18.092 8.894 -7.138 1.00 82.88 102 ASP A C 1
ATOM 794 O O . ASP A 1 102 ? -18.722 8.493 -8.120 1.00 82.88 102 ASP A O 1
ATOM 798 N N . ARG A 1 103 ? -18.638 8.927 -5.920 1.00 82.50 103 ARG A N 1
ATOM 799 C CA . ARG A 1 103 ? -19.949 8.328 -5.621 1.00 82.50 103 ARG A CA 1
ATOM 800 C C . ARG A 1 103 ? -21.110 9.008 -6.347 1.00 82.50 103 ARG A C 1
ATOM 802 O O . ARG A 1 103 ? -22.168 8.397 -6.476 1.00 82.50 103 ARG A O 1
ATOM 809 N N . HIS A 1 104 ? -20.945 10.258 -6.781 1.00 82.88 104 HIS A N 1
ATOM 810 C CA . HIS A 1 104 ? -22.006 11.017 -7.436 1.00 82.88 104 HIS A CA 1
ATOM 811 C C . HIS A 1 104 ? -21.976 10.863 -8.961 1.00 82.88 104 HIS A C 1
ATOM 813 O O . HIS A 1 104 ? -22.998 10.590 -9.585 1.00 82.88 104 HIS A O 1
ATOM 819 N N . SER A 1 105 ? -20.802 11.031 -9.559 1.00 87.19 105 SER A N 1
ATOM 820 C CA . SER A 1 105 ? -20.592 11.030 -11.007 1.00 87.19 105 SER A CA 1
ATOM 821 C C . SER A 1 105 ? -20.191 9.664 -11.571 1.00 87.19 105 SER A C 1
ATOM 823 O O . SER A 1 105 ? -20.241 9.479 -12.787 1.00 87.19 105 SER A O 1
ATOM 825 N N . GLY A 1 106 ? -19.772 8.719 -10.721 1.00 84.12 106 GLY A N 1
ATOM 826 C CA . GLY A 1 106 ? -19.222 7.422 -11.126 1.00 84.12 106 GLY A CA 1
ATOM 827 C C . GLY A 1 106 ? -17.867 7.526 -11.832 1.00 84.12 106 GLY A C 1
ATOM 828 O O . GLY A 1 106 ? -17.432 6.574 -12.480 1.00 84.12 106 GLY A O 1
ATOM 829 N N . GLN A 1 107 ? -17.211 8.689 -11.778 1.00 83.62 107 GLN A N 1
ATOM 830 C CA . GLN A 1 107 ? -15.921 8.890 -12.428 1.00 83.62 107 GLN A CA 1
ATOM 831 C C . GLN A 1 107 ? -14.802 8.213 -11.642 1.00 83.62 107 GLN A C 1
ATOM 833 O O . GLN A 1 107 ? -14.707 8.359 -10.427 1.00 83.62 107 GLN A O 1
ATOM 838 N N . VAL A 1 108 ? -13.918 7.522 -12.360 1.00 84.69 108 VAL A N 1
ATOM 839 C CA . VAL A 1 108 ? -12.722 6.896 -11.788 1.00 84.69 108 VAL A CA 1
ATOM 840 C C . VAL A 1 108 ? -11.738 7.971 -11.318 1.00 84.69 108 VAL A C 1
ATOM 842 O O . VAL A 1 108 ? -11.317 8.826 -12.102 1.00 84.69 108 VAL A O 1
ATOM 845 N N . ILE A 1 109 ? -11.325 7.893 -10.055 1.00 86.56 109 ILE A N 1
ATOM 846 C CA . ILE A 1 109 ? -10.357 8.790 -9.423 1.00 86.56 109 ILE A CA 1
ATOM 847 C C . ILE A 1 109 ? -8.980 8.126 -9.466 1.00 86.56 109 ILE A C 1
ATOM 849 O O . ILE A 1 109 ? -8.581 7.373 -8.582 1.00 86.56 109 ILE A O 1
ATOM 853 N N . VAL A 1 110 ? -8.226 8.437 -10.518 1.00 87.38 110 VAL A N 1
ATOM 854 C CA . VAL A 1 110 ? -6.872 7.894 -10.723 1.00 87.38 110 VAL A CA 1
ATOM 855 C C . VAL A 1 110 ? -5.841 8.538 -9.785 1.00 87.38 110 VAL A C 1
ATOM 857 O O . VAL A 1 110 ? -4.819 7.934 -9.478 1.00 87.38 110 VAL A O 1
ATOM 860 N N . ALA A 1 111 ? -6.101 9.764 -9.319 1.00 89.06 111 ALA A N 1
ATOM 861 C CA . ALA A 1 111 ? -5.138 10.562 -8.558 1.00 89.06 111 ALA A CA 1
ATOM 862 C C . ALA A 1 111 ? -4.657 9.874 -7.269 1.00 89.06 111 ALA A C 1
ATOM 864 O O . ALA A 1 111 ? -3.460 9.898 -6.999 1.00 89.06 111 ALA A O 1
ATOM 865 N N . ASN A 1 112 ? -5.552 9.210 -6.532 1.00 92.75 112 ASN A N 1
ATOM 866 C CA . ASN A 1 112 ? -5.214 8.546 -5.268 1.00 92.75 112 ASN A CA 1
ATOM 867 C C . ASN A 1 112 ? -4.206 7.414 -5.490 1.00 92.75 112 ASN A C 1
ATOM 869 O O . ASN A 1 112 ? -3.161 7.364 -4.848 1.00 92.75 112 ASN A O 1
ATOM 873 N N . TRP A 1 113 ? -4.465 6.562 -6.483 1.00 95.25 113 TRP A N 1
ATOM 874 C CA . TRP A 1 113 ? -3.554 5.486 -6.864 1.00 95.25 113 TRP A CA 1
ATOM 875 C C . TRP A 1 113 ? -2.172 6.020 -7.270 1.00 95.25 113 TRP A C 1
ATOM 877 O O . TRP A 1 113 ? -1.135 5.474 -6.891 1.00 95.25 113 TRP A O 1
ATOM 887 N N . VAL A 1 114 ? -2.141 7.123 -8.025 1.00 92.75 114 VAL A N 1
ATOM 888 C CA . VAL A 1 114 ? -0.887 7.761 -8.458 1.00 92.75 114 VAL A CA 1
ATOM 889 C C . VAL A 1 114 ? -0.089 8.295 -7.290 1.00 92.75 114 VAL A C 1
ATOM 891 O O . VAL A 1 114 ? 1.127 8.114 -7.279 1.00 92.75 114 VAL A O 1
ATOM 894 N N . GLU A 1 115 ? -0.746 8.944 -6.332 1.00 93.88 115 GLU A N 1
ATOM 895 C CA . GLU A 1 115 ? -0.069 9.472 -5.152 1.00 93.88 115 GLU A CA 1
ATOM 896 C C . GLU A 1 115 ? 0.652 8.344 -4.412 1.00 93.88 115 GLU A C 1
ATOM 898 O O . GLU A 1 115 ? 1.861 8.424 -4.194 1.00 93.88 115 GLU A O 1
ATOM 903 N N . GLY A 1 116 ? -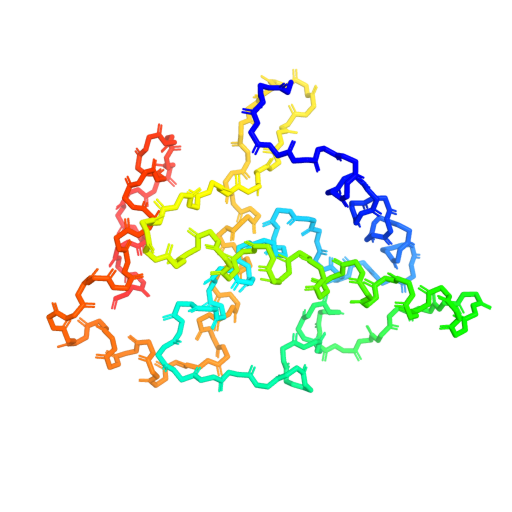0.036 7.227 -4.169 1.00 95.75 116 GLY A N 1
ATOM 904 C CA . GLY A 1 116 ? 0.566 6.046 -3.559 1.00 95.75 116 GLY A CA 1
ATOM 905 C C . GLY A 1 116 ? 1.771 5.528 -4.343 1.00 95.75 116 GLY A C 1
ATOM 906 O O . GLY A 1 116 ? 2.853 5.334 -3.784 1.00 95.75 116 GLY A O 1
ATOM 907 N N . PHE A 1 117 ? 1.637 5.372 -5.662 1.00 94.94 117 PHE A N 1
ATOM 908 C CA . PHE A 1 117 ? 2.746 4.925 -6.509 1.00 94.94 117 PHE A CA 1
ATOM 909 C C . PHE A 1 117 ? 3.956 5.869 -6.423 1.00 94.94 117 PHE A C 1
ATOM 911 O O . PHE A 1 117 ? 5.095 5.426 -6.256 1.00 94.94 117 PHE A O 1
ATOM 918 N N . VAL A 1 118 ? 3.725 7.182 -6.485 1.00 91.94 118 VAL A N 1
ATOM 919 C CA . VAL A 1 118 ? 4.777 8.202 -6.380 1.00 91.94 118 VAL A CA 1
ATOM 920 C C . VAL A 1 118 ? 5.440 8.177 -5.001 1.00 91.94 118 VAL A C 1
ATOM 922 O O . VAL A 1 118 ? 6.663 8.314 -4.910 1.00 91.94 118 VAL A O 1
ATOM 925 N N . ARG A 1 119 ? 4.689 7.946 -3.921 1.00 93.88 119 ARG A N 1
ATOM 926 C CA . ARG A 1 119 ? 5.254 7.784 -2.573 1.00 93.88 119 ARG A CA 1
ATOM 927 C C . ARG A 1 119 ? 6.188 6.575 -2.490 1.00 93.88 119 ARG A C 1
ATOM 929 O O . ARG A 1 119 ? 7.287 6.693 -1.946 1.00 93.88 119 ARG A O 1
ATOM 936 N N . ALA A 1 120 ? 5.839 5.454 -3.121 1.00 94.31 120 ALA A N 1
ATOM 937 C CA . ALA A 1 120 ? 6.738 4.301 -3.224 1.00 94.31 120 ALA A CA 1
ATOM 938 C C . ALA A 1 120 ? 8.009 4.618 -4.036 1.00 94.31 120 ALA A C 1
ATOM 940 O O . ALA A 1 120 ? 9.104 4.190 -3.663 1.00 94.31 120 ALA A O 1
ATOM 941 N N . VAL A 1 121 ? 7.897 5.420 -5.102 1.00 91.19 121 VAL A N 1
ATOM 942 C CA . VAL A 1 121 ? 9.060 5.902 -5.870 1.00 91.19 121 VAL A CA 1
ATOM 943 C C . VAL A 1 121 ? 10.013 6.718 -4.994 1.00 91.19 121 VAL A C 1
ATOM 945 O O . VAL A 1 121 ? 11.228 6.496 -5.007 1.00 91.19 121 VAL A O 1
ATOM 948 N N . ARG A 1 122 ? 9.465 7.620 -4.172 1.00 91.94 122 ARG A N 1
ATOM 949 C CA . ARG A 1 122 ? 10.237 8.485 -3.265 1.00 91.94 122 ARG A CA 1
ATOM 950 C C . ARG A 1 122 ? 10.995 7.714 -2.184 1.00 91.94 122 ARG A C 1
ATOM 952 O O . ARG A 1 122 ? 12.033 8.193 -1.731 1.00 91.94 122 ARG A O 1
ATOM 959 N N . LEU A 1 123 ? 10.550 6.512 -1.809 1.00 92.31 123 LEU A N 1
ATOM 960 C CA . LEU A 1 123 ? 11.291 5.663 -0.874 1.00 92.31 123 LEU A CA 1
ATOM 961 C C . LEU A 1 123 ? 12.619 5.163 -1.452 1.00 92.31 123 LEU A C 1
ATOM 963 O O . LEU A 1 123 ? 13.556 4.904 -0.695 1.00 92.31 123 LEU A O 1
ATOM 967 N N . GLN A 1 124 ? 12.749 5.028 -2.770 1.00 90.50 124 GLN A N 1
ATOM 968 C CA . GLN A 1 124 ? 13.982 4.518 -3.366 1.00 90.50 124 GLN A CA 1
ATOM 969 C C . GLN A 1 124 ? 14.359 5.235 -4.677 1.00 90.50 124 GLN A C 1
ATOM 971 O O . GLN A 1 124 ? 14.448 4.611 -5.736 1.00 90.50 124 GLN A O 1
ATOM 976 N N . PRO A 1 125 ? 14.659 6.548 -4.639 1.00 87.19 125 PRO A N 1
ATOM 977 C CA . PRO A 1 125 ? 14.863 7.342 -5.853 1.00 87.19 125 PRO A CA 1
ATOM 978 C C . PRO A 1 125 ? 16.024 6.835 -6.716 1.00 87.19 125 PRO A C 1
ATOM 980 O O . PRO A 1 125 ? 15.992 6.937 -7.941 1.00 87.19 125 PRO A O 1
ATOM 983 N N . SER A 1 126 ? 17.054 6.266 -6.079 1.00 86.75 126 SER A N 1
ATOM 984 C CA . SER A 1 126 ? 18.239 5.762 -6.776 1.00 86.75 126 SER A CA 1
ATOM 985 C C . SER A 1 126 ? 17.922 4.572 -7.684 1.00 86.75 126 SER A C 1
ATOM 987 O O . SER A 1 126 ? 18.445 4.491 -8.793 1.00 86.75 126 SER A O 1
ATOM 989 N N . SER A 1 127 ? 17.051 3.662 -7.248 1.00 85.12 127 SER A N 1
ATOM 990 C CA . SER A 1 127 ? 16.724 2.445 -7.999 1.00 85.12 127 SER A CA 1
ATOM 991 C C . SER A 1 127 ? 15.741 2.731 -9.122 1.00 85.12 127 SER A C 1
ATOM 993 O O . SER A 1 127 ? 15.860 2.139 -10.191 1.00 85.12 127 SER A O 1
ATOM 995 N N . TRP A 1 128 ? 14.842 3.697 -8.927 1.00 81.56 128 TRP A N 1
ATOM 996 C CA . TRP A 1 128 ? 13.968 4.189 -9.990 1.00 81.56 128 TRP A CA 1
ATOM 997 C C . TRP A 1 128 ? 14.731 4.935 -11.080 1.00 81.56 128 TRP A C 1
ATOM 999 O O . TRP A 1 128 ? 14.485 4.674 -12.252 1.00 81.56 128 TRP A O 1
ATOM 1009 N N . ARG A 1 129 ? 15.723 5.760 -10.714 1.00 82.06 129 ARG A N 1
ATOM 1010 C CA . ARG A 1 129 ? 16.627 6.385 -11.692 1.00 82.06 129 ARG A CA 1
ATOM 1011 C C . ARG A 1 129 ? 17.364 5.338 -12.529 1.00 82.06 129 ARG A C 1
ATOM 1013 O O . ARG A 1 129 ? 17.376 5.423 -13.748 1.00 82.06 129 ARG A O 1
ATOM 1020 N N . ARG A 1 130 ? 17.924 4.304 -11.888 1.00 81.38 130 ARG A N 1
ATOM 1021 C CA . ARG A 1 130 ? 18.580 3.206 -12.620 1.00 81.38 130 ARG A CA 1
ATOM 1022 C C . ARG A 1 130 ? 17.615 2.466 -13.543 1.00 81.38 130 ARG A C 1
ATOM 1024 O O . ARG A 1 130 ? 18.023 2.040 -14.615 1.00 81.38 130 ARG A O 1
ATOM 1031 N N . LEU A 1 131 ? 16.357 2.289 -13.130 1.00 76.94 131 LEU A N 1
ATOM 1032 C CA . LEU A 1 131 ? 15.347 1.641 -13.962 1.00 76.94 131 LEU A CA 1
ATOM 1033 C C . LEU A 1 131 ? 15.010 2.483 -15.197 1.00 76.94 131 LEU A C 1
ATOM 1035 O O . LEU A 1 131 ? 14.912 1.909 -16.279 1.00 76.94 131 LEU A O 1
ATOM 1039 N N . SER A 1 132 ? 14.860 3.805 -15.061 1.00 74.06 132 SER A N 1
ATOM 1040 C CA . SER A 1 132 ? 14.530 4.674 -16.198 1.00 74.06 132 SER A CA 1
ATOM 1041 C C . SER A 1 132 ? 15.693 4.886 -17.164 1.00 74.06 132 SER A C 1
ATOM 1043 O O . SER A 1 132 ? 15.475 4.992 -18.368 1.00 74.06 132 SER A O 1
ATOM 1045 N N . GLU A 1 133 ? 16.926 4.848 -16.657 1.00 78.00 133 GLU A N 1
ATOM 1046 C CA . GLU A 1 133 ? 18.152 4.837 -17.463 1.00 78.00 133 GLU A CA 1
ATOM 1047 C C . GLU A 1 133 ? 18.420 3.471 -18.128 1.00 78.00 133 GLU A C 1
ATOM 1049 O O . GLU A 1 133 ? 19.265 3.372 -19.017 1.00 78.00 133 GLU A O 1
ATOM 1054 N N . SER A 1 134 ? 17.716 2.409 -17.716 1.00 70.62 134 SER A N 1
ATOM 1055 C CA . SER A 1 134 ? 17.858 1.067 -18.287 1.00 70.62 134 SER A CA 1
ATOM 1056 C C . SER A 1 134 ? 16.848 0.789 -19.406 1.00 70.62 134 SER A C 1
ATOM 1058 O O . SER A 1 134 ? 15.679 1.163 -19.320 1.00 70.62 134 SER A O 1
ATOM 1060 N N . ASP A 1 135 ? 17.244 -0.004 -20.404 1.00 65.75 135 ASP A N 1
ATOM 1061 C CA . ASP A 1 135 ? 16.321 -0.535 -21.423 1.00 65.75 135 ASP A CA 1
ATOM 1062 C C . ASP A 1 135 ? 15.359 -1.617 -20.876 1.00 65.75 135 ASP A C 1
ATOM 1064 O O . ASP A 1 135 ? 14.544 -2.174 -21.620 1.00 65.75 135 ASP A O 1
ATOM 1068 N N . ASP A 1 136 ? 15.402 -1.939 -19.574 1.00 68.00 136 ASP A N 1
ATOM 1069 C CA . ASP A 1 136 ? 14.605 -3.006 -18.952 1.00 68.00 136 ASP A CA 1
ATOM 1070 C C . ASP A 1 136 ? 13.157 -2.574 -18.653 1.00 68.00 136 ASP A C 1
ATOM 1072 O O . ASP A 1 136 ? 12.621 -2.722 -17.551 1.00 68.00 136 ASP A O 1
ATOM 1076 N N . ARG A 1 137 ? 12.470 -2.102 -19.699 1.00 66.44 137 ARG A N 1
ATOM 1077 C CA . ARG A 1 137 ? 11.052 -1.705 -19.685 1.00 66.44 137 ARG A CA 1
ATOM 1078 C C . ARG A 1 137 ? 10.091 -2.847 -19.347 1.00 66.44 137 ARG A C 1
ATOM 1080 O O . ARG A 1 137 ? 8.905 -2.607 -19.126 1.00 66.44 137 ARG A O 1
ATOM 1087 N N . ARG A 1 138 ? 10.570 -4.096 -19.284 1.00 69.62 138 ARG A N 1
ATOM 1088 C CA . ARG A 1 138 ? 9.764 -5.278 -18.927 1.00 69.62 138 ARG A CA 1
ATOM 1089 C C . ARG A 1 138 ? 9.097 -5.141 -17.562 1.00 69.62 138 ARG A C 1
ATOM 1091 O O . ARG A 1 138 ? 7.960 -5.578 -17.420 1.00 69.62 138 ARG A O 1
ATOM 1098 N N . ARG A 1 139 ? 9.743 -4.477 -16.595 1.00 68.88 139 ARG A N 1
ATOM 1099 C CA . ARG A 1 139 ? 9.159 -4.235 -15.262 1.00 68.88 139 ARG A CA 1
ATOM 1100 C C . ARG A 1 139 ? 7.940 -3.307 -15.281 1.00 68.88 139 ARG A C 1
ATOM 1102 O O . ARG A 1 139 ? 7.125 -3.367 -14.370 1.00 68.88 139 ARG A O 1
ATOM 1109 N N . LEU A 1 140 ? 7.784 -2.496 -16.328 1.00 70.50 140 LEU A N 1
ATOM 1110 C CA . LEU A 1 140 ? 6.654 -1.577 -16.492 1.00 70.50 140 LEU A CA 1
ATOM 1111 C C . LEU A 1 140 ? 5.528 -2.160 -17.358 1.00 70.50 140 LEU A C 1
ATOM 1113 O O . LEU A 1 140 ? 4.429 -1.607 -17.391 1.00 70.50 140 LEU A O 1
ATOM 1117 N N . GLN A 1 141 ? 5.759 -3.297 -18.026 1.00 68.88 141 GLN A N 1
ATOM 1118 C CA . GLN A 1 141 ? 4.750 -3.934 -18.878 1.00 68.88 141 GLN A CA 1
ATOM 1119 C C . GLN A 1 141 ? 3.416 -4.242 -18.183 1.00 68.88 141 GLN A C 1
ATOM 1121 O O . GLN A 1 141 ? 2.390 -4.063 -18.846 1.00 68.88 141 GLN A O 1
ATOM 1126 N N . PRO A 1 142 ? 3.366 -4.637 -16.891 1.00 68.56 142 PRO A N 1
ATOM 1127 C CA . PRO A 1 142 ? 2.095 -4.857 -16.202 1.00 68.56 142 PRO A CA 1
ATOM 1128 C C . PRO A 1 142 ? 1.155 -3.639 -16.205 1.00 68.56 142 PRO A C 1
ATOM 1130 O O . PRO A 1 142 ? -0.056 -3.819 -16.119 1.00 68.56 142 PRO A O 1
ATOM 1133 N N . PHE A 1 143 ? 1.679 -2.416 -16.366 1.00 65.69 143 PHE A N 1
ATOM 1134 C CA . PHE A 1 143 ? 0.892 -1.175 -16.383 1.00 65.69 143 PHE A CA 1
ATOM 1135 C C . PHE A 1 143 ? 0.494 -0.706 -17.783 1.00 65.69 143 PHE A C 1
ATOM 1137 O O . PHE A 1 143 ? -0.230 0.280 -17.913 1.00 65.69 143 PHE A O 1
ATOM 1144 N N . HIS A 1 144 ? 0.896 -1.398 -18.856 1.00 63.62 144 HIS A N 1
ATOM 1145 C CA . HIS A 1 144 ? 0.434 -1.044 -20.203 1.00 63.62 144 HIS A CA 1
ATOM 1146 C C . HIS A 1 144 ? -1.094 -1.137 -20.331 1.00 63.62 144 HIS A C 1
ATOM 1148 O O . HIS A 1 144 ? -1.689 -0.378 -21.092 1.00 63.62 144 HIS A O 1
ATOM 1154 N N . SER A 1 145 ? -1.754 -2.008 -19.561 1.00 51.34 145 SER A N 1
ATOM 1155 C CA . SER A 1 145 ? -3.219 -2.092 -19.485 1.00 51.34 145 SER A CA 1
ATOM 1156 C C . SER A 1 145 ? -3.853 -0.848 -18.847 1.00 51.34 145 SER A C 1
ATOM 1158 O O . SER A 1 145 ? -4.967 -0.483 -19.228 1.00 51.34 145 SER A O 1
ATOM 1160 N N . CYS A 1 146 ? -3.137 -0.150 -17.956 1.00 54.62 146 CYS A N 1
ATOM 1161 C CA . CYS A 1 146 ? -3.601 1.083 -17.322 1.00 54.62 146 CYS A CA 1
ATOM 1162 C C . CYS A 1 146 ? -3.753 2.238 -18.321 1.00 54.62 146 CYS A C 1
ATOM 1164 O O . CYS A 1 146 ? -4.495 3.178 -18.046 1.00 54.62 146 CYS A O 1
ATOM 1166 N N . SER A 1 147 ? -3.134 2.161 -19.506 1.00 55.41 147 SER A N 1
ATOM 1167 C CA . SER A 1 147 ? -3.326 3.139 -20.593 1.00 55.41 147 SER A CA 1
ATOM 1168 C C . SER A 1 147 ? -4.777 3.241 -21.090 1.00 55.41 147 SER A C 1
ATOM 1170 O O . SER A 1 147 ? -5.130 4.215 -21.753 1.00 55.41 147 SER A O 1
ATOM 1172 N N . LYS A 1 148 ? -5.628 2.258 -20.754 1.00 55.53 148 LYS A N 1
ATOM 1173 C CA . LYS A 1 148 ? -7.063 2.249 -21.073 1.00 55.53 148 LYS A CA 1
ATOM 1174 C C . LYS A 1 148 ? -7.879 3.236 -20.236 1.00 55.53 148 LYS A C 1
ATOM 1176 O O . LYS A 1 148 ? -8.983 3.588 -20.644 1.00 55.53 148 LYS A O 1
ATOM 1181 N N . TYR A 1 149 ? -7.365 3.678 -19.089 1.00 54.97 149 TYR A N 1
ATOM 1182 C CA . TYR A 1 149 ? -8.030 4.684 -18.265 1.00 54.97 149 TYR A CA 1
ATOM 1183 C C . TYR A 1 149 ? -7.644 6.087 -18.751 1.00 54.97 149 TYR A C 1
ATOM 1185 O O . TYR A 1 149 ? -6.480 6.321 -19.077 1.00 54.97 149 TYR A O 1
ATOM 1193 N N . PRO A 1 150 ? -8.586 7.039 -18.848 1.00 47.19 150 PRO A N 1
ATOM 1194 C CA . PRO A 1 150 ? -8.283 8.392 -19.293 1.00 47.19 150 PRO A CA 1
ATOM 1195 C C . PRO A 1 150 ? -7.478 9.148 -18.223 1.00 47.19 150 PRO A C 1
ATOM 1197 O O . PRO A 1 150 ? -8.025 9.848 -17.378 1.00 47.19 150 PRO A O 1
ATOM 1200 N N . TRP A 1 151 ? -6.153 9.038 -18.285 1.00 46.97 151 TRP A N 1
ATOM 1201 C CA . TRP A 1 151 ? -5.219 9.871 -17.529 1.00 46.97 151 TRP A CA 1
ATOM 1202 C C . TRP A 1 151 ? -5.330 11.328 -18.003 1.00 46.97 151 TRP A C 1
ATOM 1204 O O . TRP A 1 151 ? -4.896 11.663 -19.113 1.00 46.97 151 TRP A O 1
ATOM 1214 N N . ARG A 1 152 ? -5.894 12.231 -17.191 1.00 37.25 152 ARG A N 1
ATOM 1215 C CA . ARG A 1 152 ? -5.682 13.675 -17.398 1.00 37.25 152 ARG A CA 1
ATOM 1216 C C . ARG A 1 152 ? -4.236 13.990 -17.001 1.00 37.25 152 ARG A C 1
ATOM 1218 O O . ARG A 1 152 ? -3.880 13.839 -15.843 1.00 37.25 152 ARG A O 1
ATOM 1225 N N . GLY A 1 153 ? -3.411 14.412 -17.964 1.00 39.47 153 GLY A N 1
ATOM 1226 C CA . GLY A 1 153 ? -1.995 14.747 -17.733 1.00 39.47 153 GLY A CA 1
ATOM 1227 C C . GLY A 1 153 ? -0.984 13.765 -18.337 1.00 39.47 153 GLY A C 1
ATOM 1228 O O . GLY A 1 153 ? 0.034 13.477 -17.710 1.00 39.47 153 GLY A O 1
ATOM 1229 N N . ARG A 1 154 ? -1.237 13.283 -19.567 1.00 39.47 154 ARG A N 1
ATOM 1230 C CA . ARG A 1 154 ? -0.365 12.369 -20.346 1.00 39.47 154 ARG A CA 1
ATOM 1231 C C . ARG A 1 154 ? 1.110 12.788 -20.432 1.00 39.47 154 ARG A C 1
ATOM 1233 O O . ARG A 1 154 ? 1.952 11.966 -20.762 1.00 39.47 154 ARG A O 1
ATOM 1240 N N . GLU A 1 155 ? 1.423 14.039 -20.124 1.00 33.97 155 GLU A N 1
ATOM 1241 C CA . GLU A 1 155 ? 2.752 14.617 -20.292 1.00 33.97 155 GLU A CA 1
ATOM 1242 C C . GLU A 1 155 ? 3.598 14.612 -19.016 1.00 33.97 155 GLU A C 1
ATOM 1244 O O . GLU A 1 155 ? 4.761 14.964 -19.095 1.00 33.97 155 GLU A O 1
ATOM 1249 N N . ARG A 1 156 ? 3.079 14.226 -17.839 1.00 36.84 156 ARG A N 1
ATOM 1250 C CA . ARG A 1 156 ? 3.878 14.285 -16.592 1.00 36.84 156 ARG A CA 1
ATOM 1251 C C . ARG A 1 156 ? 4.193 12.937 -15.958 1.00 36.84 156 ARG A C 1
ATOM 1253 O O . ARG A 1 156 ? 5.225 12.828 -15.319 1.00 36.84 156 ARG A O 1
ATOM 1260 N N . ALA A 1 157 ? 3.385 11.901 -16.179 1.00 40.66 157 ALA A N 1
ATOM 1261 C CA . ALA A 1 157 ? 3.657 10.582 -15.597 1.00 40.66 157 ALA A CA 1
ATOM 1262 C C . ALA A 1 157 ? 4.815 9.844 -16.298 1.00 40.66 157 ALA A C 1
ATOM 1264 O O . ALA A 1 157 ? 5.612 9.196 -15.633 1.00 40.66 157 ALA A O 1
ATOM 1265 N N . ILE A 1 158 ? 4.962 10.003 -17.622 1.00 42.38 158 ILE A N 1
ATOM 1266 C CA . ILE A 1 158 ? 6.141 9.504 -18.360 1.00 42.38 158 ILE A CA 1
ATOM 1267 C C . ILE A 1 158 ? 7.378 10.374 -18.072 1.00 42.38 158 ILE A C 1
ATOM 1269 O O . ILE A 1 158 ? 8.489 9.891 -18.198 1.00 42.38 158 ILE A O 1
ATOM 1273 N N . LEU A 1 159 ? 7.186 11.632 -17.656 1.00 37.88 159 LEU A N 1
ATOM 1274 C CA . LEU A 1 159 ? 8.248 12.596 -17.327 1.00 37.88 159 LEU A CA 1
ATOM 1275 C C . LEU A 1 159 ? 8.656 12.599 -15.839 1.00 37.88 159 LEU A C 1
ATOM 1277 O O . LEU A 1 159 ? 9.529 13.372 -15.452 1.00 37.88 159 LEU A O 1
ATOM 1281 N N . MET A 1 160 ? 8.026 11.764 -15.004 1.00 40.31 160 MET A N 1
ATOM 1282 C CA . MET A 1 160 ? 8.464 11.475 -13.628 1.00 40.31 160 MET A CA 1
ATOM 1283 C C . MET A 1 160 ? 9.189 10.119 -13.507 1.00 40.31 160 MET A C 1
ATOM 1285 O O . MET A 1 160 ? 9.522 9.704 -12.396 1.00 40.31 160 MET A O 1
ATOM 1289 N N . MET A 1 161 ? 9.456 9.459 -14.638 1.00 42.22 161 MET A N 1
ATOM 1290 C CA . MET A 1 161 ? 10.451 8.393 -14.802 1.00 42.22 161 MET A CA 1
ATOM 1291 C C . MET A 1 161 ? 11.552 8.906 -15.727 1.00 42.22 161 MET A C 1
ATOM 1293 O O . MET A 1 161 ? 12.732 8.613 -15.434 1.00 42.22 161 MET A O 1
#

Organism: NCBI:txid2560053